Protein AF-A0A2N1T857-F1 (afdb_monomer_lite)

pLDDT: mean 85.05, std 15.88, range [53.03, 97.81]

Structure (mmCIF, N/CA/C/O backbone):
data_AF-A0A2N1T857-F1
#
_entry.id   AF-A0A2N1T857-F1
#
loop_
_atom_site.group_PDB
_atom_site.id
_atom_site.type_symbol
_atom_site.label_atom_id
_atom_site.label_alt_id
_atom_site.label_comp_id
_atom_site.label_asym_id
_atom_site.label_entity_id
_atom_site.label_seq_id
_atom_site.pdbx_PDB_ins_code
_atom_site.Cartn_x
_atom_site.Cartn_y
_atom_site.Cartn_z
_atom_site.occupancy
_atom_site.B_iso_or_equiv
_atom_site.auth_seq_id
_atom_site.auth_comp_id
_atom_site.auth_asym_id
_atom_site.auth_atom_id
_atom_site.pdbx_PDB_model_num
ATOM 1 N N . MET A 1 1 ? -23.150 -58.410 -6.546 1.00 57.03 1 MET A N 1
ATOM 2 C CA . MET A 1 1 ? -23.849 -57.138 -6.250 1.00 57.03 1 MET A CA 1
ATOM 3 C C . MET A 1 1 ? -23.544 -56.589 -4.855 1.00 57.03 1 MET A C 1
ATOM 5 O O . MET A 1 1 ? -22.922 -55.544 -4.791 1.00 57.03 1 MET A O 1
ATOM 9 N N . LYS A 1 2 ? -23.848 -57.275 -3.736 1.00 53.03 2 LYS A N 1
ATOM 10 C CA . LYS A 1 2 ? -23.546 -56.763 -2.370 1.00 53.03 2 LYS A CA 1
ATOM 11 C C . LYS A 1 2 ? -22.060 -56.426 -2.108 1.00 53.03 2 LYS A C 1
ATOM 13 O O . LYS A 1 2 ? -21.772 -55.427 -1.466 1.00 53.03 2 LYS A O 1
ATOM 18 N N . LYS A 1 3 ? -21.121 -57.204 -2.670 1.00 54.06 3 LYS A N 1
ATOM 19 C CA . LYS A 1 3 ? -19.665 -56.943 -2.584 1.00 54.06 3 LYS A CA 1
ATOM 20 C C . LYS A 1 3 ? -19.223 -55.670 -3.328 1.00 54.06 3 LYS A C 1
ATOM 22 O O . LYS A 1 3 ? -18.249 -55.049 -2.929 1.00 54.06 3 LYS A O 1
ATOM 27 N N . MET A 1 4 ? -19.964 -55.272 -4.367 1.00 61.94 4 MET A N 1
ATOM 28 C CA . MET A 1 4 ? -19.713 -54.043 -5.131 1.00 61.94 4 MET A CA 1
ATOM 29 C C . MET A 1 4 ? -20.096 -52.808 -4.308 1.00 61.94 4 MET A C 1
ATOM 31 O O . MET A 1 4 ? -19.332 -51.855 -4.236 1.00 61.94 4 MET A O 1
ATOM 35 N N . TYR A 1 5 ? -21.232 -52.869 -3.603 1.00 68.25 5 TYR A N 1
ATOM 36 C CA . TYR A 1 5 ? -21.660 -51.809 -2.684 1.00 68.25 5 TYR A CA 1
ATOM 37 C C . TYR A 1 5 ? -20.737 -51.670 -1.468 1.00 68.25 5 TYR A C 1
ATOM 39 O O . TYR A 1 5 ? -20.465 -50.554 -1.039 1.00 68.25 5 TYR A O 1
ATOM 47 N N . LEU A 1 6 ? -20.203 -52.784 -0.951 1.00 66.12 6 LEU A N 1
ATOM 48 C CA . LEU A 1 6 ? -19.220 -52.760 0.138 1.00 66.12 6 LEU A CA 1
ATOM 49 C C . LEU A 1 6 ? -17.904 -52.076 -0.269 1.00 66.12 6 LEU A C 1
ATOM 51 O O . LEU A 1 6 ? -17.364 -51.307 0.516 1.00 66.12 6 LEU A O 1
ATOM 55 N N . MET A 1 7 ? -17.422 -52.290 -1.497 1.00 59.84 7 MET A N 1
ATOM 56 C CA . MET A 1 7 ? -16.219 -51.611 -2.003 1.00 59.84 7 MET A CA 1
ATOM 57 C C . MET A 1 7 ? -16.444 -50.109 -2.244 1.00 59.84 7 MET A C 1
ATOM 59 O O . MET A 1 7 ? -15.574 -49.299 -1.935 1.00 59.84 7 MET A O 1
ATOM 63 N N . LEU A 1 8 ?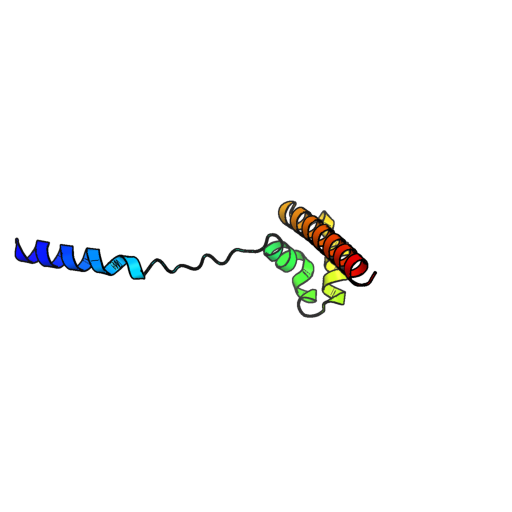 -17.625 -49.722 -2.738 1.00 62.94 8 LEU A N 1
ATOM 64 C CA . LEU A 1 8 ? -17.981 -48.313 -2.954 1.00 62.94 8 LEU A CA 1
ATOM 65 C C . LEU A 1 8 ? -18.108 -47.528 -1.635 1.00 62.94 8 LEU A C 1
ATOM 67 O O . LEU A 1 8 ? -17.730 -46.361 -1.580 1.00 62.94 8 LEU A O 1
ATOM 71 N N . ALA A 1 9 ? -18.577 -48.171 -0.561 1.00 64.88 9 ALA A N 1
ATOM 72 C CA . ALA A 1 9 ? -18.690 -47.547 0.758 1.00 64.88 9 ALA A CA 1
ATOM 73 C C . ALA A 1 9 ? -17.323 -47.257 1.411 1.00 64.88 9 ALA A C 1
ATOM 75 O O . ALA A 1 9 ? -17.166 -46.241 2.084 1.00 64.88 9 ALA A O 1
ATOM 76 N N . VAL A 1 10 ? -16.320 -48.114 1.185 1.00 63.69 10 VAL A N 1
ATOM 77 C CA . VAL A 1 10 ? -14.957 -47.930 1.720 1.00 63.69 10 VAL A CA 1
ATOM 78 C C . VAL A 1 10 ? -14.231 -46.778 1.019 1.00 63.69 10 VAL A C 1
ATOM 80 O O . VAL A 1 10 ? -13.532 -46.006 1.671 1.00 63.69 10 VAL A O 1
ATOM 83 N N . LEU A 1 11 ? -14.442 -46.608 -0.290 1.00 62.81 11 LEU A N 1
ATOM 84 C CA . LEU A 1 11 ? -13.827 -45.526 -1.063 1.00 62.81 11 LEU A CA 1
ATOM 85 C C . LEU A 1 11 ? -14.365 -44.140 -0.658 1.00 62.81 11 LEU A C 1
ATOM 87 O O . LEU A 1 11 ? -13.611 -43.172 -0.620 1.00 62.81 11 LEU A O 1
ATOM 91 N N . ALA A 1 12 ? -15.648 -44.053 -0.289 1.00 62.00 12 ALA A N 1
ATOM 92 C CA . ALA A 1 12 ? -16.272 -42.812 0.168 1.00 62.00 12 ALA A CA 1
ATOM 93 C C . ALA A 1 12 ? -15.723 -42.308 1.520 1.00 62.00 12 ALA A C 1
ATOM 95 O O . ALA A 1 12 ? -15.678 -41.103 1.760 1.00 62.00 12 ALA A O 1
ATOM 96 N N . LEU A 1 13 ? -15.268 -43.215 2.392 1.00 61.31 13 LEU A N 1
ATOM 97 C CA . LEU A 1 13 ? -14.765 -42.886 3.732 1.00 61.31 13 LEU A CA 1
ATOM 98 C C . LEU A 1 13 ? -13.309 -42.379 3.746 1.00 61.31 13 LEU A C 1
ATOM 100 O O . LEU A 1 13 ? -12.886 -41.796 4.740 1.00 61.31 13 LEU A O 1
ATOM 104 N N . ALA A 1 14 ? -12.551 -42.550 2.657 1.00 59.25 14 ALA A N 1
ATOM 105 C CA . ALA A 1 14 ? -11.153 -42.108 2.549 1.00 59.25 14 ALA A CA 1
ATOM 106 C C . ALA A 1 14 ? -10.977 -40.707 1.916 1.00 59.25 14 ALA A C 1
ATOM 108 O O . ALA A 1 14 ? -9.863 -40.193 1.844 1.00 59.25 14 ALA A O 1
ATOM 109 N N . LEU A 1 15 ? -12.063 -40.064 1.474 1.00 59.06 15 LEU A N 1
ATOM 110 C CA . LEU A 1 15 ? -12.031 -38.794 0.735 1.00 59.06 15 LEU A CA 1
ATOM 111 C C . LEU A 1 15 ? -11.850 -37.483 1.540 1.00 59.06 15 LEU A C 1
ATOM 113 O O . LEU A 1 15 ? -11.511 -36.486 0.899 1.00 59.06 15 LEU A O 1
ATOM 117 N N . PRO A 1 16 ? -12.023 -37.379 2.879 1.00 60.84 16 PRO A N 1
ATOM 118 C CA . PRO A 1 16 ? -11.964 -36.062 3.528 1.00 60.84 16 PRO A CA 1
ATOM 119 C C . PRO A 1 16 ? -10.550 -35.451 3.601 1.00 60.84 16 PRO A C 1
ATOM 121 O O . PRO A 1 16 ? -10.419 -34.285 3.965 1.00 60.84 16 PRO A O 1
ATOM 124 N N . ALA A 1 17 ? -9.496 -36.186 3.221 1.00 58.50 17 ALA A N 1
ATOM 125 C CA . ALA A 1 17 ? -8.108 -35.710 3.237 1.00 58.50 17 ALA A CA 1
ATOM 126 C C . ALA A 1 17 ? -7.703 -34.836 2.026 1.00 58.50 17 ALA A C 1
ATOM 128 O O . ALA A 1 17 ? -6.605 -34.289 2.018 1.00 58.50 17 ALA A O 1
ATOM 129 N N . LEU A 1 18 ? -8.566 -34.671 1.015 1.00 58.03 18 LEU A N 1
ATOM 130 C CA . LEU A 1 18 ? -8.277 -33.857 -0.181 1.00 58.03 18 LEU A CA 1
ATOM 131 C C . LEU A 1 18 ? -8.791 -32.407 -0.090 1.00 58.03 18 LEU A C 1
ATOM 133 O O . LEU A 1 18 ? -8.596 -31.626 -1.015 1.00 58.03 18 LEU A O 1
ATOM 137 N N . ASN A 1 19 ? -9.412 -32.016 1.027 1.00 62.31 19 ASN A N 1
ATOM 138 C CA . ASN A 1 19 ? -10.001 -30.680 1.199 1.00 62.31 19 ASN A CA 1
ATOM 139 C C . ASN A 1 19 ? -8.993 -29.604 1.650 1.00 62.31 19 ASN A C 1
ATOM 141 O O . ASN A 1 19 ? -9.388 -28.522 2.075 1.00 62.31 19 ASN A O 1
ATOM 145 N N . GLY A 1 20 ? -7.689 -29.873 1.548 1.00 61.25 20 GLY A N 1
ATOM 146 C CA . GLY A 1 20 ? -6.617 -28.915 1.827 1.00 61.25 20 GLY A CA 1
ATOM 147 C C . GLY A 1 20 ? -6.393 -27.900 0.703 1.00 61.25 20 GLY A C 1
ATOM 148 O O . GLY A 1 20 ? -5.247 -27.618 0.366 1.00 61.25 20 GLY A O 1
ATOM 149 N N . PHE A 1 21 ? -7.457 -27.370 0.093 1.00 58.16 21 PHE A N 1
ATOM 150 C CA . PHE A 1 21 ? -7.329 -26.246 -0.831 1.00 58.16 21 PHE A CA 1
ATOM 151 C C . PHE A 1 21 ? -7.137 -24.972 -0.010 1.00 58.16 21 PHE A C 1
ATOM 153 O O . PHE A 1 21 ? -8.094 -24.357 0.459 1.00 58.16 21 PHE A O 1
ATOM 160 N N . SER A 1 22 ? -5.877 -24.592 0.189 1.00 62.34 22 SER A N 1
ATOM 161 C CA . SER A 1 22 ? -5.516 -23.275 0.701 1.00 62.34 22 SER A CA 1
ATOM 162 C C . SER A 1 22 ? -6.025 -22.227 -0.283 1.00 62.34 22 SER A C 1
ATOM 164 O O . SER A 1 22 ? -5.432 -22.012 -1.336 1.00 62.34 22 SER A O 1
ATOM 166 N N . THR A 1 23 ? -7.147 -21.589 0.038 1.00 59.78 23 THR A N 1
ATOM 167 C CA . THR A 1 23 ? -7.589 -20.395 -0.677 1.00 59.78 23 THR A CA 1
ATOM 168 C C . THR A 1 23 ? -6.574 -19.301 -0.380 1.00 59.78 23 THR A C 1
ATOM 170 O O . THR A 1 23 ? -6.558 -18.748 0.724 1.00 59.78 23 THR A O 1
ATOM 173 N N . GLU A 1 24 ? -5.687 -19.031 -1.331 1.00 63.50 24 GLU A N 1
ATOM 174 C CA . GLU A 1 24 ? -4.791 -17.886 -1.275 1.00 63.50 24 GLU A CA 1
ATOM 175 C C . GLU A 1 24 ? -5.665 -16.631 -1.200 1.00 63.50 24 GLU A C 1
ATOM 177 O O . GLU A 1 24 ? -6.375 -16.279 -2.144 1.00 63.50 24 GLU A O 1
ATOM 182 N N . LYS A 1 25 ? -5.727 -16.018 -0.012 1.00 67.81 25 LYS A N 1
ATOM 183 C CA . LYS A 1 25 ? -6.462 -14.770 0.177 1.00 67.81 25 LYS A CA 1
ATOM 184 C C . LYS A 1 25 ? -5.707 -13.693 -0.588 1.00 67.81 25 LYS A C 1
ATOM 186 O O . LYS A 1 25 ? -4.724 -13.166 -0.068 1.00 67.81 25 LYS A O 1
ATOM 191 N N . LYS A 1 26 ? -6.175 -13.386 -1.800 1.00 74.56 26 LYS A N 1
ATOM 192 C CA . LYS A 1 26 ? -5.763 -12.189 -2.536 1.00 74.56 26 LYS A CA 1
ATOM 193 C C . LYS A 1 26 ? -5.866 -10.978 -1.614 1.00 74.56 26 LYS A C 1
ATOM 195 O O . LYS A 1 26 ? -6.881 -10.815 -0.926 1.00 74.56 26 LYS A O 1
ATOM 200 N N . ARG A 1 27 ? -4.822 -10.154 -1.573 1.00 87.25 27 ARG A N 1
ATOM 201 C CA . ARG A 1 27 ? -4.870 -8.892 -0.836 1.00 87.25 27 ARG A CA 1
ATOM 202 C C . ARG A 1 27 ? -5.647 -7.866 -1.662 1.00 87.25 27 ARG A C 1
ATOM 204 O O . ARG A 1 27 ? -5.585 -7.922 -2.890 1.00 87.25 27 ARG A O 1
ATOM 211 N N . PRO A 1 28 ? -6.346 -6.918 -1.016 1.00 93.38 28 PRO A N 1
ATOM 212 C CA . PRO A 1 28 ? -7.167 -5.933 -1.723 1.00 93.38 28 PRO A CA 1
ATOM 213 C C . PRO A 1 28 ? -6.415 -5.135 -2.798 1.00 93.38 28 PRO A C 1
ATOM 215 O O . PRO A 1 28 ? -7.010 -4.787 -3.807 1.00 93.38 28 PRO A O 1
ATOM 218 N N . CYS A 1 29 ? -5.113 -4.897 -2.611 1.00 95.25 29 CYS A N 1
ATOM 219 C CA . CYS A 1 29 ? -4.290 -4.082 -3.507 1.00 95.25 29 CYS A CA 1
ATOM 220 C C . CYS A 1 29 ? -3.523 -4.851 -4.593 1.00 95.25 29 CYS A C 1
ATOM 222 O O . CYS A 1 29 ? -2.849 -4.219 -5.401 1.00 95.25 29 CYS A O 1
ATOM 224 N N . ASP A 1 30 ? -3.568 -6.189 -4.624 1.00 93.62 30 ASP A N 1
ATOM 225 C CA . ASP A 1 30 ? -2.686 -6.967 -5.513 1.00 93.62 30 ASP A CA 1
ATOM 226 C C . ASP A 1 30 ? -2.938 -6.650 -6.996 1.00 93.62 30 ASP A C 1
ATOM 228 O O . ASP A 1 30 ? -1.997 -6.434 -7.762 1.00 93.62 30 ASP A O 1
ATOM 232 N N . ASP A 1 31 ? -4.210 -6.580 -7.395 1.00 95.12 31 ASP A N 1
ATOM 233 C CA . ASP A 1 31 ? -4.587 -6.306 -8.782 1.00 95.12 31 ASP A CA 1
ATOM 234 C C . ASP A 1 31 ? -4.280 -4.834 -9.162 1.00 95.12 31 ASP A C 1
ATOM 236 O O . ASP A 1 31 ? -3.849 -4.566 -10.286 1.00 95.12 31 ASP A O 1
ATOM 240 N N . ASP A 1 32 ? -4.407 -3.891 -8.219 1.00 96.12 32 ASP A N 1
ATOM 241 C CA . ASP A 1 32 ? -4.066 -2.474 -8.424 1.00 96.12 32 ASP A CA 1
ATOM 242 C C . ASP A 1 32 ? -2.549 -2.276 -8.580 1.00 96.12 32 ASP A C 1
ATOM 244 O O . ASP A 1 32 ? -2.096 -1.609 -9.512 1.00 96.12 32 ASP A O 1
ATOM 248 N N . PHE A 1 33 ? -1.732 -2.932 -7.752 1.00 95.56 33 PHE A N 1
ATOM 249 C CA . PHE A 1 33 ? -0.273 -2.874 -7.878 1.00 95.56 33 PHE A CA 1
ATOM 250 C C . PHE A 1 33 ? 0.224 -3.467 -9.194 1.00 95.56 33 PHE A C 1
ATOM 252 O O . PHE A 1 33 ? 1.147 -2.923 -9.797 1.00 95.56 33 PHE A O 1
ATOM 259 N N . LEU A 1 34 ? -0.387 -4.556 -9.667 1.00 94.62 34 LEU A N 1
ATOM 260 C CA . LEU A 1 34 ? -0.056 -5.134 -10.971 1.00 94.62 34 LEU A CA 1
ATOM 261 C C . LEU A 1 34 ? -0.427 -4.208 -12.131 1.00 94.62 34 LEU A C 1
ATOM 263 O O . LEU A 1 34 ? 0.241 -4.231 -13.161 1.00 94.62 34 LEU A O 1
ATOM 267 N N . LYS 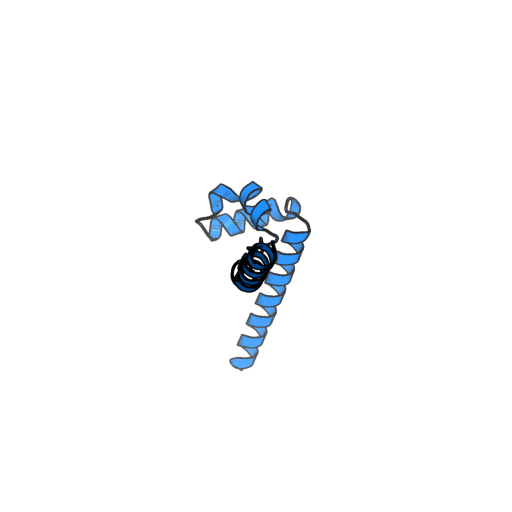A 1 35 ? -1.489 -3.416 -11.980 1.00 96.31 35 LYS A N 1
ATOM 268 C CA . LYS A 1 35 ? -1.985 -2.529 -13.031 1.00 96.31 35 LYS A CA 1
ATOM 269 C C . LYS A 1 35 ? -1.216 -1.212 -13.111 1.00 96.31 35 LYS A C 1
ATOM 271 O O . LYS A 1 35 ? -0.941 -0.754 -14.215 1.00 96.31 35 LYS A O 1
ATOM 276 N N . TYR A 1 36 ? -0.908 -0.610 -11.966 1.00 96.44 36 TYR A N 1
ATOM 277 C CA . TYR A 1 36 ? -0.355 0.745 -11.896 1.00 96.44 36 TYR A CA 1
ATOM 278 C C . TYR A 1 36 ? 1.129 0.777 -11.515 1.00 96.44 36 TYR A C 1
ATOM 280 O O . TYR A 1 36 ? 1.851 1.641 -11.994 1.00 96.44 36 TYR A O 1
ATOM 288 N N . CYS A 1 37 ? 1.603 -0.178 -10.705 1.00 96.50 37 CYS A N 1
ATOM 289 C CA . CYS A 1 37 ? 2.929 -0.131 -10.073 1.00 96.50 37 CYS A CA 1
ATOM 290 C C . CYS A 1 37 ? 3.820 -1.340 -10.394 1.00 96.50 37 CYS A C 1
ATOM 292 O O . CYS A 1 37 ? 4.706 -1.683 -9.609 1.00 96.50 37 CYS A O 1
ATOM 294 N N . ALA A 1 38 ? 3.602 -2.007 -11.532 1.00 95.06 38 ALA A N 1
ATOM 295 C CA . ALA A 1 38 ? 4.334 -3.222 -11.897 1.00 95.06 38 ALA A CA 1
ATOM 296 C C . ALA A 1 38 ? 5.858 -3.016 -11.944 1.00 95.06 38 ALA A C 1
ATOM 298 O O . ALA A 1 38 ? 6.598 -3.878 -11.466 1.00 95.06 38 ALA A O 1
ATOM 299 N N . ASP A 1 39 ? 6.307 -1.864 -12.447 1.00 93.25 39 ASP A N 1
ATOM 300 C CA . ASP A 1 39 ? 7.728 -1.530 -12.602 1.00 93.25 39 ASP A CA 1
ATOM 301 C C . ASP A 1 39 ? 8.402 -1.134 -11.278 1.00 93.25 39 ASP A C 1
ATOM 303 O O . ASP A 1 39 ? 9.624 -1.163 -11.160 1.00 93.25 39 ASP A O 1
ATOM 307 N N . ALA A 1 40 ? 7.609 -0.809 -10.256 1.00 93.81 40 ALA A N 1
ATOM 308 C CA . ALA A 1 40 ? 8.090 -0.348 -8.961 1.00 93.81 40 ALA A CA 1
ATOM 309 C C . ALA A 1 40 ? 8.206 -1.473 -7.913 1.00 93.81 40 ALA A C 1
ATOM 311 O O . ALA A 1 40 ? 8.568 -1.225 -6.768 1.00 93.81 40 ALA A O 1
ATOM 312 N N . ARG A 1 41 ? 7.871 -2.724 -8.259 1.00 85.81 41 ARG A N 1
ATOM 313 C CA . ARG A 1 41 ? 7.698 -3.829 -7.289 1.00 85.81 41 ARG A CA 1
ATOM 314 C C . ARG A 1 41 ? 8.935 -4.166 -6.457 1.00 85.81 41 ARG A C 1
ATOM 316 O O . ARG A 1 41 ? 8.775 -4.590 -5.313 1.00 85.81 41 ARG A O 1
ATOM 323 N N . ASP A 1 42 ? 10.125 -3.980 -7.017 1.00 91.56 42 ASP A N 1
ATOM 324 C CA . ASP A 1 42 ? 11.392 -4.338 -6.370 1.00 91.56 42 ASP A CA 1
ATOM 325 C C . ASP A 1 42 ? 12.064 -3.154 -5.653 1.00 91.56 42 ASP A C 1
ATOM 327 O O . ASP A 1 42 ? 13.046 -3.342 -4.932 1.00 91.56 42 ASP A O 1
ATOM 331 N N . ASP A 1 43 ? 11.516 -1.944 -5.800 1.00 94.88 43 ASP A N 1
ATOM 332 C CA . ASP A 1 43 ? 12.017 -0.729 -5.165 1.00 94.88 43 ASP A CA 1
ATOM 333 C C . ASP A 1 43 ? 10.942 -0.136 -4.249 1.00 94.88 43 ASP A C 1
ATOM 335 O O . ASP A 1 43 ? 9.873 0.304 -4.667 1.00 94.88 43 ASP A O 1
ATOM 339 N N . ARG A 1 44 ? 11.238 -0.114 -2.949 1.00 92.75 44 ARG A N 1
ATOM 340 C CA . ARG A 1 44 ? 10.301 0.371 -1.936 1.00 92.75 44 ARG A CA 1
ATOM 341 C C . ARG A 1 44 ? 9.985 1.859 -2.091 1.00 92.75 44 ARG A C 1
ATOM 343 O O . ARG A 1 44 ? 8.871 2.262 -1.757 1.00 92.75 44 ARG A O 1
ATOM 350 N N . GLU A 1 45 ? 10.956 2.664 -2.503 1.00 95.88 45 GLU A N 1
ATOM 351 C CA . GLU A 1 45 ? 10.776 4.104 -2.667 1.00 95.88 45 GLU A CA 1
ATOM 352 C C . GLU A 1 45 ? 9.972 4.389 -3.933 1.00 95.88 45 GLU A C 1
ATOM 354 O O . GLU A 1 45 ? 8.949 5.067 -3.845 1.00 95.88 45 GLU A O 1
ATOM 359 N N . ALA A 1 46 ? 10.311 3.729 -5.045 1.00 96.12 46 ALA A N 1
ATOM 360 C CA . ALA A 1 46 ? 9.523 3.810 -6.276 1.00 96.12 46 ALA A CA 1
ATOM 361 C C . ALA A 1 46 ? 8.081 3.305 -6.081 1.00 96.12 46 ALA A C 1
ATOM 363 O O . ALA A 1 46 ? 7.136 3.876 -6.619 1.00 96.12 46 ALA A O 1
ATOM 364 N N . MET A 1 47 ? 7.877 2.247 -5.285 1.00 95.50 47 MET A N 1
ATOM 365 C CA . MET A 1 47 ? 6.535 1.733 -4.986 1.00 95.50 47 MET A CA 1
ATOM 366 C C . MET A 1 47 ? 5.722 2.753 -4.196 1.00 95.50 47 MET A C 1
ATOM 368 O O . MET A 1 47 ? 4.535 2.931 -4.453 1.00 95.50 47 MET A O 1
ATOM 372 N N . ARG A 1 48 ? 6.352 3.430 -3.231 1.00 95.06 48 ARG A N 1
ATOM 373 C CA . ARG A 1 48 ? 5.686 4.472 -2.451 1.00 95.06 48 ARG A CA 1
ATOM 374 C C . ARG A 1 48 ? 5.247 5.626 -3.348 1.00 95.06 48 ARG A C 1
ATOM 376 O O . ARG A 1 48 ? 4.095 6.028 -3.262 1.00 95.06 48 ARG A O 1
ATOM 383 N N . GLU A 1 49 ? 6.150 6.120 -4.188 1.00 97.00 49 GLU A N 1
ATOM 384 C CA . GLU A 1 49 ? 5.857 7.195 -5.136 1.00 97.00 49 GLU A CA 1
ATOM 385 C C . GLU A 1 49 ? 4.725 6.791 -6.087 1.00 97.00 49 GLU A C 1
ATOM 387 O O . GLU A 1 49 ? 3.733 7.506 -6.195 1.00 97.00 49 GLU A O 1
ATOM 392 N N . CYS A 1 50 ? 4.786 5.583 -6.656 1.00 97.56 50 CYS A N 1
ATOM 393 C CA . CYS A 1 50 ? 3.726 5.074 -7.523 1.00 97.56 50 CYS A CA 1
ATOM 394 C C . CYS A 1 50 ? 2.358 5.019 -6.830 1.00 97.56 50 CYS A C 1
ATOM 396 O O . CYS A 1 50 ? 1.349 5.399 -7.429 1.00 97.56 50 CYS A O 1
ATOM 398 N N . ILE A 1 51 ? 2.310 4.543 -5.580 1.00 95.81 51 ILE A N 1
ATOM 399 C CA . ILE A 1 51 ? 1.070 4.497 -4.800 1.00 95.81 51 ILE A CA 1
ATOM 400 C C . ILE A 1 51 ? 0.541 5.913 -4.572 1.00 95.81 51 ILE A C 1
ATOM 402 O O . ILE A 1 51 ? -0.642 6.137 -4.798 1.00 95.81 51 ILE A O 1
ATOM 406 N N . ASP A 1 52 ? 1.392 6.856 -4.164 1.00 95.56 52 ASP A N 1
ATOM 407 C CA . ASP A 1 52 ? 0.980 8.238 -3.895 1.00 95.56 52 ASP A CA 1
ATOM 408 C C . ASP A 1 52 ? 0.437 8.925 -5.170 1.00 95.56 52 ASP A C 1
ATOM 410 O O . ASP A 1 52 ? -0.564 9.637 -5.104 1.00 95.56 52 ASP A O 1
ATOM 414 N N . GLU A 1 53 ? 1.026 8.663 -6.341 1.00 97.06 53 GLU A N 1
ATOM 415 C CA . GLU A 1 53 ? 0.577 9.213 -7.631 1.00 97.06 53 GLU A CA 1
ATOM 416 C C . GLU A 1 53 ? -0.706 8.567 -8.177 1.00 97.06 53 GLU A C 1
ATOM 418 O O . GLU A 1 53 ? -1.468 9.209 -8.903 1.00 97.06 53 GLU A O 1
ATOM 423 N N . ASN A 1 54 ? -0.949 7.290 -7.861 1.00 97.19 54 ASN A N 1
ATOM 424 C CA . ASN A 1 54 ? -2.047 6.509 -8.437 1.00 97.19 54 ASN A CA 1
ATOM 425 C C . ASN A 1 54 ? -3.166 6.179 -7.446 1.00 97.19 54 ASN A C 1
ATOM 427 O O . ASN A 1 54 ? -4.112 5.498 -7.838 1.00 97.19 54 ASN A O 1
ATOM 431 N N . LEU A 1 55 ? -3.098 6.651 -6.198 1.00 95.56 55 LEU A N 1
ATOM 432 C CA . LEU A 1 55 ? -4.030 6.265 -5.136 1.00 95.56 55 LEU A CA 1
ATOM 433 C C . LEU A 1 55 ? -5.497 6.451 -5.542 1.00 95.56 55 LEU A C 1
ATOM 435 O O . LEU A 1 55 ? -6.308 5.549 -5.344 1.00 95.56 55 LEU A O 1
ATOM 439 N N . ASP A 1 56 ? -5.820 7.574 -6.182 1.00 97.00 56 ASP A N 1
ATOM 440 C CA . ASP A 1 56 ? -7.176 7.892 -6.648 1.00 97.00 56 ASP A CA 1
ATOM 441 C C . ASP A 1 56 ? -7.677 6.942 -7.753 1.00 97.00 56 ASP A C 1
ATOM 443 O O . ASP A 1 56 ? -8.881 6.807 -7.963 1.00 97.00 56 ASP A O 1
ATOM 447 N N . ASN A 1 57 ? -6.762 6.264 -8.453 1.00 96.81 57 ASN A N 1
ATOM 448 C CA . ASN A 1 57 ? -7.066 5.291 -9.503 1.00 96.81 57 ASN A CA 1
ATOM 449 C C . ASN A 1 57 ? -7.205 3.854 -8.979 1.00 96.81 57 ASN A C 1
ATOM 451 O O . ASN A 1 57 ? -7.636 2.978 -9.736 1.00 96.81 57 ASN A O 1
ATOM 455 N N . PHE A 1 58 ? -6.809 3.589 -7.733 1.00 97.44 58 PHE A N 1
ATOM 456 C CA . PHE A 1 58 ? -6.931 2.264 -7.130 1.00 97.44 58 PHE A CA 1
ATOM 457 C C . PHE A 1 58 ? -8.388 1.929 -6.822 1.00 97.44 58 PHE A C 1
ATOM 459 O O . PHE A 1 58 ? -9.257 2.798 -6.738 1.00 97.44 58 PHE A O 1
ATOM 466 N N . SER A 1 59 ? -8.663 0.641 -6.631 1.00 97.81 59 SER A N 1
ATOM 467 C CA . SER A 1 59 ? -9.966 0.206 -6.150 1.00 97.81 59 SER A CA 1
ATOM 468 C C . SER A 1 59 ? -10.267 0.778 -4.761 1.00 97.81 59 SER A C 1
ATOM 470 O O . SER A 1 59 ? -9.382 0.902 -3.911 1.00 97.81 59 SER A O 1
ATOM 472 N N . GLU A 1 60 ? -11.548 1.042 -4.494 1.00 97.62 60 GLU A N 1
ATOM 473 C CA . GLU A 1 60 ? -12.037 1.458 -3.169 1.00 97.62 60 GLU A CA 1
ATOM 474 C C . GLU A 1 60 ? -11.584 0.474 -2.075 1.00 97.62 60 GLU A C 1
ATOM 476 O O . GLU A 1 60 ? -11.154 0.869 -0.995 1.00 97.62 60 GLU A O 1
ATOM 481 N N . ALA A 1 61 ? -11.570 -0.825 -2.390 1.00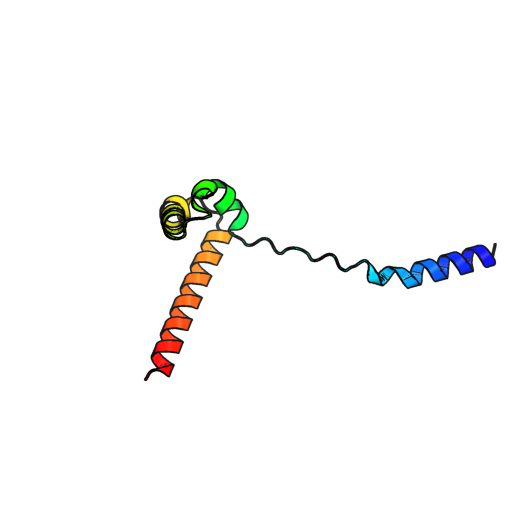 96.19 61 ALA A N 1
ATOM 482 C CA . ALA A 1 61 ? -11.101 -1.862 -1.479 1.00 96.19 61 ALA A CA 1
ATOM 483 C C . ALA A 1 61 ? -9.611 -1.724 -1.116 1.00 96.19 61 ALA A C 1
ATOM 485 O O . ALA A 1 61 ? -9.240 -1.982 0.032 1.00 96.19 61 ALA A O 1
ATOM 486 N N . CYS A 1 62 ? -8.753 -1.340 -2.066 1.00 97.38 62 CYS A N 1
ATOM 487 C CA . CYS A 1 62 ? -7.342 -1.097 -1.789 1.00 97.38 62 CYS A CA 1
ATOM 488 C C . CYS A 1 62 ? -7.134 0.205 -1.006 1.00 97.38 62 CYS A C 1
ATOM 490 O O . CYS A 1 62 ? -6.396 0.204 -0.021 1.00 97.38 62 CYS A O 1
ATOM 492 N N . GLN A 1 63 ? -7.821 1.287 -1.384 1.00 97.25 63 GLN A N 1
ATOM 493 C CA . GLN A 1 63 ? -7.768 2.564 -0.661 1.00 97.25 63 GLN A CA 1
ATOM 494 C C . GLN A 1 63 ? -8.136 2.380 0.820 1.00 97.25 63 GLN A C 1
ATOM 496 O O . GLN A 1 63 ? -7.387 2.787 1.712 1.00 97.25 63 GLN A O 1
ATOM 501 N N . ASP A 1 64 ? -9.227 1.662 1.087 1.00 96.94 64 ASP A N 1
ATOM 502 C CA . ASP A 1 64 ? -9.664 1.316 2.438 1.00 96.94 64 ASP A CA 1
ATOM 503 C C . ASP A 1 64 ? -8.629 0.492 3.216 1.00 96.94 64 ASP A C 1
ATOM 505 O O . ASP A 1 64 ? -8.463 0.668 4.428 1.00 96.94 64 ASP A O 1
ATOM 509 N N . ASP A 1 65 ? -7.961 -0.464 2.565 1.00 96.06 65 ASP A N 1
ATOM 510 C CA . ASP A 1 65 ? -6.941 -1.285 3.223 1.00 96.06 65 ASP A CA 1
ATOM 511 C C . ASP A 1 65 ? -5.681 -0.474 3.554 1.00 96.06 65 ASP A C 1
ATOM 513 O O . ASP A 1 65 ? -5.118 -0.633 4.645 1.00 96.06 65 ASP A O 1
ATOM 517 N N . LEU A 1 66 ? -5.278 0.440 2.665 1.00 95.00 66 LEU A N 1
ATOM 518 C CA . LEU A 1 66 ? -4.159 1.359 2.881 1.00 95.00 66 LEU A CA 1
ATOM 519 C C . LEU A 1 66 ? -4.433 2.323 4.042 1.00 95.00 66 LEU A C 1
ATOM 521 O O . LEU A 1 66 ? -3.568 2.493 4.907 1.00 95.00 66 LEU A O 1
ATOM 525 N N . GLU A 1 67 ? -5.641 2.879 4.138 1.00 95.94 67 GLU A N 1
ATOM 526 C CA . GLU A 1 67 ? -6.032 3.738 5.263 1.00 95.94 67 GLU A CA 1
ATOM 527 C C . GLU A 1 67 ? -6.032 2.956 6.587 1.00 95.94 67 GLU A C 1
ATOM 529 O O . GLU A 1 67 ? -5.425 3.373 7.578 1.00 95.94 67 GLU A O 1
ATOM 534 N N . LYS A 1 68 ? -6.594 1.740 6.604 1.00 96.12 68 LYS A N 1
ATOM 535 C CA . LYS A 1 68 ? -6.522 0.863 7.786 1.00 96.12 68 LYS A CA 1
ATOM 536 C C . LYS A 1 68 ? -5.079 0.509 8.143 1.00 96.12 68 LYS A C 1
ATOM 538 O O . LYS A 1 68 ? -4.749 0.357 9.320 1.00 96.12 68 LYS A O 1
ATOM 543 N N . MET A 1 69 ? -4.202 0.329 7.156 1.00 94.19 69 MET A N 1
ATOM 544 C CA . MET A 1 69 ? -2.780 0.091 7.398 1.00 94.19 69 MET A CA 1
ATOM 545 C C . MET A 1 69 ? -2.123 1.296 8.069 1.00 94.19 69 MET A C 1
ATOM 547 O O . MET A 1 69 ? -1.389 1.101 9.039 1.00 94.19 69 MET A O 1
ATOM 551 N N . LYS A 1 70 ? -2.408 2.512 7.597 1.00 94.50 70 LYS A N 1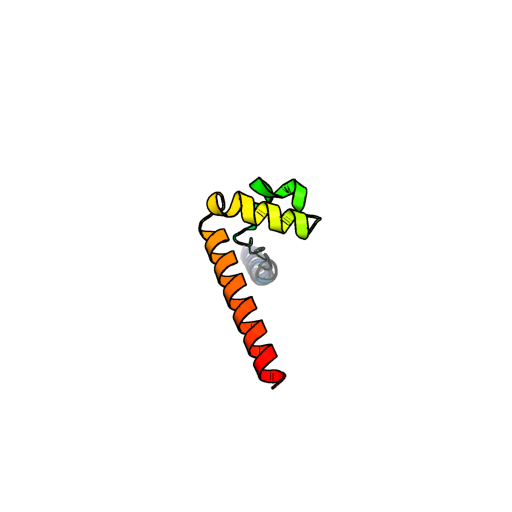
ATOM 552 C CA . LYS A 1 70 ? -1.901 3.758 8.179 1.00 94.50 70 LYS A CA 1
ATOM 553 C C . LYS A 1 70 ? -2.306 3.897 9.647 1.00 94.50 70 LYS A C 1
ATOM 555 O O . LYS A 1 70 ? -1.429 4.043 10.496 1.00 94.50 70 LYS A O 1
ATOM 560 N N . GLN A 1 71 ? -3.586 3.701 9.958 1.00 97.31 71 GLN A N 1
ATOM 561 C CA . GLN A 1 71 ? -4.098 3.737 11.333 1.00 97.31 71 GLN A CA 1
ATOM 562 C C . GLN A 1 71 ? -3.386 2.721 12.235 1.00 97.31 71 GLN A C 1
ATOM 564 O O . GLN A 1 71 ? -2.867 3.067 13.294 1.00 97.31 71 GLN A O 1
ATOM 569 N N . ARG A 1 72 ? -3.237 1.468 11.779 1.00 96.75 72 ARG A N 1
ATOM 570 C CA . ARG A 1 72 ? -2.493 0.438 12.531 1.00 96.75 72 ARG A CA 1
ATOM 571 C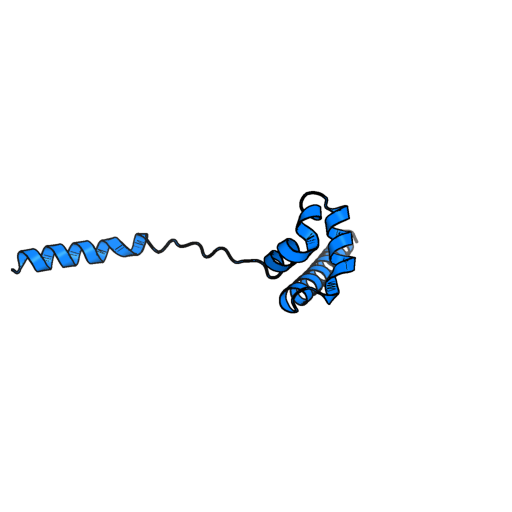 C . ARG A 1 72 ? -1.032 0.821 12.778 1.00 96.75 72 ARG A C 1
ATOM 573 O O . ARG A 1 72 ? -0.454 0.397 13.781 1.00 96.75 72 ARG A O 1
ATOM 580 N N . MET A 1 73 ? -0.396 1.539 11.854 1.00 95.00 73 MET A N 1
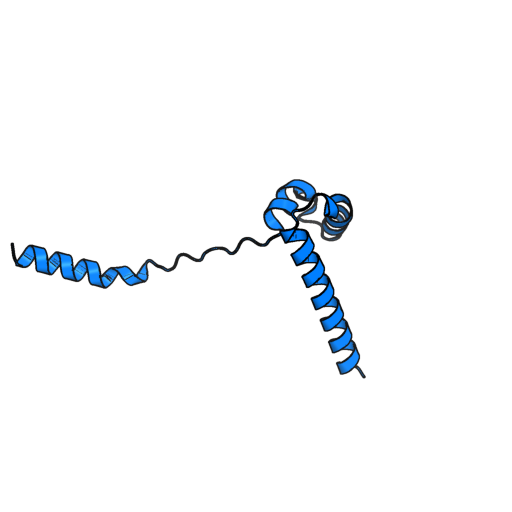ATOM 581 C CA . MET A 1 73 ? 0.990 1.993 12.003 1.00 95.00 73 MET A CA 1
ATOM 582 C C . MET A 1 73 ? 1.103 3.137 13.013 1.00 95.00 73 MET A C 1
ATOM 584 O O . MET A 1 73 ? 2.022 3.120 13.834 1.00 95.00 73 MET A O 1
ATOM 588 N N . GLU A 1 74 ? 0.161 4.077 12.994 1.00 97.38 74 GLU A N 1
ATOM 589 C CA . GLU A 1 74 ? 0.056 5.166 13.970 1.00 97.38 74 GLU A CA 1
ATOM 590 C C . GLU A 1 74 ? -0.184 4.614 15.382 1.00 97.38 74 GLU A C 1
ATOM 592 O O . GLU A 1 74 ? 0.619 4.868 16.278 1.00 97.38 74 GLU A O 1
ATOM 597 N N . GLU A 1 75 ? -1.160 3.720 15.560 1.00 97.62 75 GLU A N 1
ATOM 598 C CA . GLU A 1 75 ? -1.414 3.043 16.841 1.00 97.62 75 GLU A CA 1
ATOM 599 C C . GLU A 1 75 ? -0.181 2.287 17.364 1.00 97.62 75 GLU A C 1
ATOM 601 O O . GLU A 1 75 ? 0.114 2.265 18.564 1.00 97.62 75 GLU A O 1
ATOM 606 N N . ARG A 1 76 ? 0.564 1.620 16.470 1.00 96.81 76 ARG A N 1
ATOM 607 C CA . ARG A 1 76 ? 1.808 0.922 16.832 1.00 96.81 76 ARG A CA 1
ATOM 608 C C . ARG A 1 76 ? 2.888 1.895 17.282 1.00 96.81 76 ARG A C 1
ATOM 610 O O . ARG A 1 76 ? 3.622 1.570 18.218 1.00 96.81 76 ARG A O 1
ATOM 617 N N . ARG A 1 77 ? 2.997 3.048 16.622 1.00 96.50 77 ARG A N 1
ATOM 618 C CA . ARG A 1 77 ? 3.936 4.107 16.987 1.00 96.50 77 ARG A CA 1
ATOM 619 C C . ARG A 1 77 ? 3.592 4.675 18.362 1.00 96.50 77 ARG A C 1
ATOM 621 O O . ARG A 1 77 ? 4.460 4.672 19.228 1.00 96.50 77 ARG A O 1
ATOM 628 N N . GLU A 1 78 ? 2.339 5.043 18.603 1.00 96.94 78 GLU A N 1
ATOM 629 C CA . GLU A 1 78 ? 1.878 5.549 19.904 1.00 96.94 78 GLU A CA 1
ATOM 630 C C . GLU A 1 78 ? 2.098 4.531 21.027 1.00 96.94 78 GLU A C 1
ATOM 632 O O . GLU A 1 78 ? 2.628 4.854 22.091 1.00 96.94 78 GLU A O 1
ATOM 637 N N . ARG A 1 79 ? 1.765 3.258 20.779 1.00 97.12 79 ARG A N 1
ATOM 638 C CA . ARG A 1 79 ? 2.014 2.169 21.733 1.00 97.12 79 ARG A CA 1
ATOM 639 C C . ARG A 1 79 ? 3.499 2.025 22.061 1.00 97.12 79 ARG A C 1
ATOM 641 O O . ARG A 1 79 ? 3.836 1.667 23.188 1.00 97.12 79 ARG A O 1
ATOM 648 N N . ARG A 1 80 ? 4.384 2.238 21.085 1.00 97.00 80 ARG A N 1
ATOM 649 C CA . ARG A 1 80 ? 5.832 2.203 21.301 1.00 97.00 80 ARG A CA 1
ATOM 650 C C . ARG A 1 80 ? 6.287 3.394 22.140 1.00 97.00 80 ARG A C 1
ATOM 652 O O . ARG A 1 80 ? 6.980 3.179 23.125 1.00 97.00 80 ARG A O 1
ATOM 659 N N . GLU A 1 81 ? 5.837 4.600 21.811 1.00 97.25 81 GLU A N 1
ATOM 660 C CA . GLU A 1 81 ? 6.144 5.813 22.577 1.00 97.25 81 GLU A CA 1
ATOM 661 C C . GLU A 1 81 ? 5.661 5.703 24.035 1.00 97.25 81 GLU A C 1
ATOM 663 O O . GLU A 1 81 ? 6.371 6.106 24.949 1.00 97.25 81 GLU A O 1
ATOM 668 N N . MET A 1 82 ? 4.500 5.083 24.281 1.00 95.50 82 MET A N 1
ATOM 669 C CA . MET A 1 82 ? 3.995 4.818 25.636 1.00 95.50 82 MET A CA 1
ATOM 670 C C . MET A 1 82 ? 4.846 3.803 26.414 1.00 95.50 82 MET A C 1
ATOM 672 O O . MET A 1 82 ? 4.923 3.895 27.631 1.00 95.50 82 MET A O 1
ATOM 676 N N . ARG A 1 83 ? 5.469 2.828 25.739 1.00 96.00 83 ARG A N 1
ATOM 677 C CA . ARG A 1 83 ? 6.359 1.837 26.377 1.00 96.00 83 ARG A CA 1
ATOM 678 C C . ARG A 1 83 ? 7.743 2.392 26.707 1.00 96.00 83 ARG A C 1
ATOM 680 O O . ARG A 1 83 ? 8.435 1.803 27.529 1.00 96.00 83 ARG A O 1
ATOM 687 N N . GLU A 1 84 ? 8.165 3.439 26.006 1.00 94.81 84 GLU A N 1
ATOM 688 C CA . GLU A 1 84 ? 9.467 4.094 26.186 1.00 94.81 84 GLU A CA 1
ATOM 689 C C . GLU A 1 84 ? 9.405 5.259 27.199 1.00 94.81 84 GLU A C 1
ATOM 691 O O . GLU A 1 84 ? 10.449 5.802 27.558 1.00 94.81 84 GLU A O 1
ATOM 696 N N . ARG A 1 85 ? 8.202 5.625 27.666 1.00 82.31 85 ARG A N 1
ATOM 697 C CA . ARG A 1 85 ? 7.953 6.575 28.764 1.00 82.31 85 ARG A CA 1
ATOM 698 C C . ARG A 1 85 ? 7.835 5.855 30.101 1.00 82.31 85 ARG A C 1
ATOM 700 O O . ARG A 1 85 ? 8.290 6.452 31.099 1.00 82.31 85 ARG A O 1
#

Foldseek 3Di:
DVVVVVVVVVVVVPPPVVPPPPPPPDQQCPVVCVVFPVVCVVPPVSSVVSCVVCVVVGDPRVVVVVVVVVVVVVVVVVVVVVVVD

Radius of gyration: 24.29 Å; chains: 1; bounding box: 36×66×42 Å

Sequence (85 aa):
MKKMYLMLAVLALALPALNGFSTEKKRPCDDDFLKYCADARDDREAMRECIDENLDNFSEACQDDLEKMKQRMEERRERREMRER

Secondary structure (DSSP, 8-state):
-HHHHHHHHHHHHTGGGG---------TTHHHHHHH-GGGTT-HHHHHHHHHHHGGGS-HHHHHHHHHHHHHHHHHHHHHHHHH-